Protein AF-A0A7S2G427-F1 (afdb_monomer_lite)

Secondary structure (DSSP, 8-state):
-HHHHHHHHHHHHHH-TT-HHHHHHHHHHHHHHHHT-SSSHHHHHHHHHHHHHHHHHH-TT-HHHHHHHHHHHHHHHHHHTTHHHHTT--------HHHHHHHHH----------S---------HHHHHHHHH----S----

InterPro domains:
  IPR011990 Tetratricopeptide-like helical domain superfamily [G3DSA:1.25.40.10] (1-82)
  IPR011990 Tetratricopeptide-like helical domain superfamily [SSF48452] (2-78)

Foldseek 3Di:
DLVVQLVVLVVVCVVPVLPLVSLQSNLVSLQVVLVVDPPCSLVSLVSSLVSLVSSCVVVVPDPSSVVSNVVSVVVNCVVCVVVVVVVPPPVVPPQPVLNVVCVVPDDDDDDPDDDPDPDDDDPDPVVSVVVVVVPPPPDDPDD

pLDDT: mean 74.46, std 21.96, range [32.62, 97.81]

Structure (mmCIF, N/CA/C/O backbone):
data_AF-A0A7S2G427-F1
#
_entry.id   AF-A0A7S2G427-F1
#
loop_
_atom_site.group_PDB
_atom_site.id
_atom_site.type_symbol
_atom_site.label_atom_id
_atom_site.label_alt_id
_atom_site.label_comp_id
_atom_site.label_asym_id
_atom_site.label_entity_id
_atom_site.label_seq_id
_atom_site.pdbx_PDB_ins_code
_atom_site.Cartn_x
_atom_site.Cartn_y
_atom_site.Cartn_z
_atom_site.occupancy
_atom_site.B_iso_or_equiv
_atom_site.auth_seq_id
_atom_site.auth_comp_id
_atom_site.auth_asym_id
_atom_site.auth_atom_id
_atom_site.pdbx_PDB_model_num
ATOM 1 N N . GLN A 1 1 ? -0.879 -16.577 -6.406 1.00 76.62 1 GLN A N 1
ATOM 2 C CA . GLN A 1 1 ? -2.020 -16.587 -5.456 1.00 76.62 1 GLN A CA 1
ATOM 3 C C . GLN A 1 1 ? -2.475 -15.178 -5.053 1.00 76.62 1 GLN A C 1
ATOM 5 O O . GLN A 1 1 ? -3.665 -14.995 -4.839 1.00 76.62 1 GLN A O 1
ATOM 10 N N . LEU A 1 2 ? -1.579 -14.182 -5.032 1.00 88.94 2 LEU A N 1
ATOM 11 C CA . LEU A 1 2 ? -1.858 -12.798 -4.611 1.00 88.94 2 LEU A CA 1
ATOM 12 C C . LEU A 1 2 ? -3.029 -12.111 -5.336 1.00 88.94 2 LEU A C 1
ATOM 14 O O . LEU A 1 2 ? -3.794 -11.402 -4.698 1.00 88.94 2 LEU A O 1
ATOM 18 N N . GLY A 1 3 ? -3.237 -12.367 -6.634 1.00 90.12 3 GLY A N 1
ATOM 19 C CA . GLY A 1 3 ? -4.392 -11.805 -7.350 1.00 90.12 3 GLY A CA 1
ATOM 20 C C . GLY A 1 3 ? -5.741 -12.232 -6.775 1.00 90.12 3 GLY A C 1
ATOM 21 O O . GLY A 1 3 ? -6.571 -11.382 -6.487 1.00 90.12 3 GLY A O 1
ATOM 22 N N . LYS A 1 4 ? -5.896 -13.522 -6.453 1.00 93.25 4 LYS A N 1
ATOM 23 C CA . LYS A 1 4 ? -7.102 -14.037 -5.785 1.00 93.25 4 LYS A CA 1
ATOM 24 C C . LYS A 1 4 ? -7.278 -13.471 -4.372 1.00 93.25 4 LYS A C 1
ATOM 26 O O . LYS A 1 4 ? -8.392 -13.418 -3.866 1.00 93.25 4 LYS A O 1
ATOM 31 N N . ALA A 1 5 ? -6.185 -13.103 -3.697 1.00 94.19 5 ALA A N 1
ATOM 32 C CA . ALA A 1 5 ? -6.258 -12.472 -2.380 1.00 94.19 5 ALA A CA 1
ATOM 33 C C . ALA A 1 5 ? -6.802 -11.042 -2.481 1.00 94.19 5 ALA A C 1
ATOM 35 O O . ALA A 1 5 ? -7.642 -10.669 -1.667 1.00 94.19 5 ALA A O 1
ATOM 36 N N . ILE A 1 6 ? -6.372 -10.289 -3.498 1.00 95.38 6 ILE A N 1
ATOM 37 C CA . ILE A 1 6 ? -6.888 -8.949 -3.802 1.00 95.38 6 ILE A CA 1
ATOM 38 C C . ILE A 1 6 ? -8.382 -9.034 -4.141 1.00 95.38 6 ILE A C 1
ATOM 40 O O . ILE A 1 6 ? -9.172 -8.426 -3.432 1.00 95.38 6 ILE A O 1
ATOM 44 N N . GLU A 1 7 ? -8.774 -9.912 -5.072 1.00 96.00 7 GLU A N 1
ATOM 45 C CA . GLU A 1 7 ? -10.183 -10.112 -5.467 1.00 96.00 7 GLU A CA 1
ATOM 46 C C . GLU A 1 7 ? -11.094 -10.447 -4.272 1.00 96.00 7 GLU A C 1
ATOM 48 O O . GLU A 1 7 ? -12.198 -9.927 -4.134 1.00 96.00 7 GLU A O 1
ATOM 53 N N . ARG A 1 8 ? -10.632 -11.299 -3.348 1.00 96.56 8 ARG A N 1
ATOM 54 C CA . ARG A 1 8 ? -11.390 -11.609 -2.123 1.00 96.56 8 ARG A CA 1
ATOM 55 C C . ARG A 1 8 ? -11.514 -10.414 -1.186 1.00 96.56 8 ARG A C 1
ATOM 57 O O . ARG A 1 8 ? -12.520 -10.298 -0.489 1.00 96.56 8 ARG A O 1
ATOM 64 N N . CYS A 1 9 ? -10.489 -9.569 -1.117 1.00 96.75 9 CYS A N 1
ATOM 65 C CA . CYS A 1 9 ? -10.558 -8.350 -0.322 1.00 96.75 9 CYS A CA 1
ATOM 66 C C . CYS A 1 9 ? -11.495 -7.326 -0.966 1.00 96.75 9 CYS A C 1
ATOM 68 O O . CYS A 1 9 ? -12.216 -6.663 -0.228 1.00 96.75 9 CYS A O 1
ATOM 70 N N . ASP A 1 10 ? -11.544 -7.251 -2.297 1.00 97.25 10 ASP A N 1
ATOM 71 C CA . ASP A 1 10 ? -12.487 -6.397 -3.027 1.00 97.25 10 ASP A CA 1
ATOM 72 C C . ASP A 1 10 ? -13.928 -6.767 -2.677 1.00 97.25 10 ASP A C 1
ATOM 74 O O . ASP A 1 10 ? -14.671 -5.925 -2.180 1.00 97.25 10 ASP A O 1
ATOM 78 N N . LEU A 1 11 ? -14.274 -8.055 -2.774 1.00 97.69 11 LEU A N 1
ATOM 79 C CA . LEU A 1 11 ? -15.592 -8.557 -2.370 1.00 97.69 11 LEU A CA 1
ATOM 80 C C . LEU A 1 11 ? -15.909 -8.254 -0.896 1.00 97.69 11 LEU A C 1
ATOM 82 O O . LEU A 1 11 ? -17.039 -7.921 -0.546 1.00 97.69 11 LEU A O 1
ATOM 86 N N . ALA A 1 12 ? -14.916 -8.351 -0.007 1.00 97.19 12 ALA A N 1
ATOM 87 C CA . ALA A 1 12 ? -15.103 -8.039 1.408 1.00 97.19 12 ALA A CA 1
ATOM 88 C C . ALA A 1 12 ? -15.335 -6.538 1.666 1.00 97.19 12 ALA A C 1
ATOM 90 O O . ALA A 1 12 ? -16.042 -6.195 2.614 1.00 97.19 12 ALA A O 1
ATOM 91 N N . ILE A 1 13 ? -14.746 -5.663 0.847 1.00 97.25 13 ILE A N 1
ATOM 92 C CA . ILE A 1 13 ? -14.927 -4.207 0.901 1.00 97.25 13 ILE A CA 1
ATOM 93 C C . ILE A 1 13 ? -16.275 -3.808 0.293 1.00 97.25 13 ILE A C 1
ATOM 95 O O . ILE A 1 13 ? -16.941 -2.932 0.836 1.00 97.25 13 ILE A O 1
ATOM 99 N N . GLU A 1 14 ? -16.704 -4.462 -0.787 1.00 97.25 14 GLU A N 1
ATOM 100 C CA . GLU A 1 14 ? -18.037 -4.270 -1.371 1.00 97.25 14 GLU A CA 1
ATOM 101 C C . GLU A 1 14 ? -19.139 -4.672 -0.388 1.00 97.25 14 GLU A C 1
ATOM 103 O O . GLU A 1 14 ? -20.094 -3.925 -0.182 1.00 97.25 14 GLU A O 1
ATOM 108 N N . ALA A 1 15 ? -18.976 -5.820 0.275 1.00 97.44 15 ALA A N 1
ATOM 109 C CA . ALA A 1 15 ? -19.919 -6.288 1.285 1.00 97.44 15 ALA A CA 1
ATOM 110 C C . ALA A 1 15 ? -19.900 -5.424 2.558 1.00 97.44 15 ALA A C 1
ATOM 112 O O . ALA A 1 15 ? -20.938 -5.213 3.182 1.00 97.44 15 ALA A O 1
ATOM 113 N N . ASN A 1 16 ? -18.725 -4.935 2.968 1.00 95.94 16 ASN A N 1
ATOM 114 C CA . ASN A 1 16 ? -18.579 -4.039 4.111 1.00 95.94 16 ASN A CA 1
ATOM 115 C C . ASN A 1 16 ? -17.496 -2.974 3.848 1.00 95.94 16 ASN A C 1
ATOM 117 O O . ASN A 1 16 ? -16.308 -3.215 4.103 1.00 95.94 16 ASN A O 1
ATOM 121 N N . PRO A 1 17 ? -17.902 -1.752 3.455 1.00 96.06 17 PRO A N 1
ATOM 122 C CA . PRO A 1 17 ? -16.977 -0.657 3.170 1.00 96.06 17 PRO A CA 1
ATOM 123 C C . PRO A 1 17 ? -16.136 -0.191 4.363 1.00 96.06 17 PRO A C 1
ATOM 125 O O . PRO A 1 17 ? -15.142 0.509 4.152 1.00 96.06 17 PRO A O 1
ATOM 128 N N . ASN A 1 18 ? -16.507 -0.575 5.588 1.00 95.56 18 ASN A N 1
ATOM 129 C CA . ASN A 1 18 ? -15.814 -0.239 6.835 1.00 95.56 18 ASN A CA 1
ATOM 130 C C . ASN A 1 18 ? -14.954 -1.401 7.364 1.00 95.56 18 ASN A C 1
ATOM 132 O O . ASN A 1 18 ? -14.477 -1.366 8.497 1.00 95.56 18 ASN A O 1
ATOM 136 N N . ASN A 1 19 ? -14.739 -2.452 6.568 1.00 96.31 19 ASN A N 1
ATOM 137 C CA . ASN A 1 19 ? -13.900 -3.577 6.962 1.00 96.31 19 ASN A CA 1
ATOM 138 C C . ASN A 1 19 ? -12.407 -3.209 6.914 1.00 96.31 19 ASN A C 1
ATOM 140 O O . ASN A 1 19 ? -11.715 -3.457 5.925 1.00 96.31 19 ASN A O 1
ATOM 144 N N . ALA A 1 20 ? -11.896 -2.648 8.013 1.00 95.69 20 ALA A N 1
ATOM 145 C CA . ALA A 1 20 ? -10.499 -2.238 8.164 1.00 95.69 20 ALA A CA 1
ATOM 146 C C . ALA A 1 20 ? -9.507 -3.358 7.789 1.00 95.69 20 ALA A C 1
ATOM 148 O O . ALA A 1 20 ? -8.560 -3.143 7.029 1.00 95.69 20 ALA A O 1
ATOM 149 N N . LYS A 1 21 ? -9.768 -4.592 8.240 1.00 96.00 21 LYS A N 1
ATOM 150 C CA . LYS A 1 21 ? -8.906 -5.750 7.957 1.00 96.00 21 LYS A CA 1
ATOM 151 C C . LYS A 1 21 ? -8.829 -6.076 6.468 1.00 96.00 21 LYS A C 1
ATOM 153 O O . LYS A 1 21 ? -7.778 -6.530 6.014 1.00 96.00 21 LYS A O 1
ATOM 158 N N . ALA A 1 22 ? -9.907 -5.865 5.712 1.00 97.25 22 ALA A N 1
ATOM 159 C CA . ALA A 1 22 ? -9.897 -6.078 4.269 1.00 97.25 22 ALA A CA 1
ATOM 160 C C . ALA A 1 22 ? -8.972 -5.073 3.568 1.00 97.25 22 ALA A C 1
ATOM 162 O O . ALA A 1 22 ? -8.147 -5.494 2.761 1.00 97.25 22 ALA A O 1
ATOM 163 N N . TYR A 1 23 ? -9.010 -3.791 3.951 1.00 97.81 23 TYR A N 1
ATOM 164 C CA . TYR A 1 23 ? -8.075 -2.785 3.429 1.00 97.81 23 TYR A CA 1
ATOM 165 C C . TYR A 1 23 ? -6.618 -3.126 3.751 1.00 97.81 23 TYR A C 1
ATOM 167 O O . TYR A 1 23 ? -5.772 -3.110 2.861 1.00 97.81 23 TYR A O 1
ATOM 175 N N . PHE A 1 24 ? -6.312 -3.510 4.995 1.00 97.69 24 PHE A N 1
ATOM 176 C CA . PHE A 1 24 ? -4.945 -3.884 5.376 1.00 97.69 24 PHE A CA 1
ATOM 177 C C . PHE A 1 24 ? -4.426 -5.096 4.585 1.00 97.69 24 PHE A C 1
ATOM 179 O O . PHE A 1 24 ? -3.297 -5.100 4.082 1.00 97.69 24 PHE A O 1
ATOM 186 N N . ARG A 1 25 ? -5.262 -6.130 4.435 1.00 96.75 25 ARG A N 1
ATOM 187 C CA . ARG A 1 25 ? -4.912 -7.340 3.680 1.00 96.75 25 ARG A CA 1
ATOM 188 C C . ARG A 1 25 ? -4.747 -7.055 2.193 1.00 96.75 25 ARG A C 1
ATOM 190 O O . ARG A 1 25 ? -3.797 -7.564 1.599 1.00 96.75 25 ARG A O 1
ATOM 197 N N . ARG A 1 26 ? -5.614 -6.220 1.612 1.00 97.50 26 ARG A N 1
ATOM 198 C CA . ARG A 1 26 ? -5.503 -5.805 0.211 1.00 97.50 26 ARG A CA 1
ATOM 199 C C . ARG A 1 26 ? -4.224 -5.013 -0.029 1.00 97.50 26 ARG A C 1
ATOM 201 O O . ARG A 1 26 ? -3.475 -5.366 -0.934 1.00 97.50 26 ARG A O 1
ATOM 208 N N . ALA A 1 27 ? -3.911 -4.048 0.839 1.00 97.00 27 ALA A N 1
ATOM 209 C CA . ALA A 1 27 ? -2.672 -3.275 0.775 1.00 97.00 27 ALA A CA 1
ATOM 210 C C . ALA A 1 27 ? -1.424 -4.168 0.848 1.00 97.00 27 ALA A C 1
ATOM 212 O O . ALA A 1 27 ? -0.490 -3.996 0.066 1.00 97.00 27 ALA A O 1
ATOM 213 N N . THR A 1 28 ? -1.420 -5.154 1.749 1.00 96.56 28 THR A N 1
ATOM 214 C CA . THR A 1 28 ? -0.307 -6.109 1.889 1.00 96.56 28 THR A CA 1
ATOM 215 C C . THR A 1 28 ? -0.152 -6.967 0.633 1.00 96.56 28 THR A C 1
ATOM 217 O O . THR A 1 28 ? 0.936 -7.047 0.065 1.00 96.56 28 THR A O 1
ATOM 220 N N . ALA A 1 29 ? -1.249 -7.549 0.140 1.00 95.69 29 ALA A N 1
ATOM 221 C CA . ALA A 1 29 ? -1.231 -8.383 -1.058 1.00 95.69 29 ALA A CA 1
ATOM 222 C C . ALA A 1 29 ? -0.820 -7.592 -2.311 1.00 95.69 29 ALA A C 1
ATOM 224 O O . ALA A 1 29 ? -0.094 -8.113 -3.157 1.00 95.69 29 ALA A O 1
ATOM 225 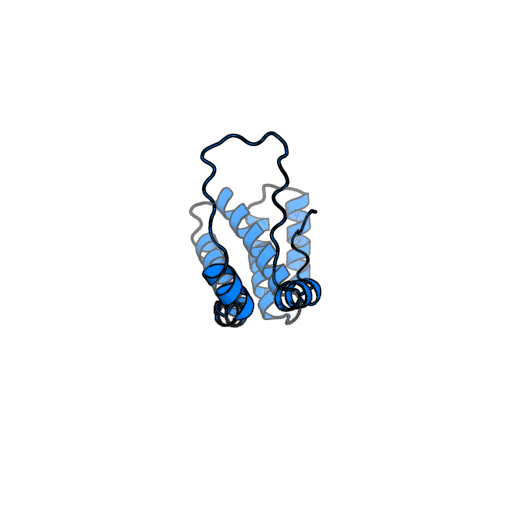N N . ALA A 1 30 ? -1.254 -6.335 -2.430 1.00 94.81 30 ALA A N 1
ATOM 226 C CA . ALA A 1 30 ? -0.861 -5.433 -3.507 1.00 94.81 30 ALA A CA 1
ATOM 227 C C . ALA A 1 30 ? 0.625 -5.048 -3.420 1.00 94.81 30 ALA A C 1
ATOM 229 O O . ALA A 1 30 ? 1.314 -5.073 -4.440 1.00 94.81 30 ALA A O 1
ATOM 230 N N . PHE A 1 31 ? 1.144 -4.777 -2.217 1.00 94.75 31 PHE A N 1
ATOM 231 C CA . PHE A 1 31 ? 2.567 -4.505 -1.993 1.00 94.75 31 PHE A CA 1
ATOM 232 C C . PHE A 1 31 ? 3.452 -5.683 -2.423 1.00 94.75 31 PHE A C 1
ATOM 234 O O . PHE A 1 31 ? 4.393 -5.483 -3.194 1.00 94.75 31 PHE A O 1
ATOM 241 N N . GLU A 1 32 ? 3.118 -6.900 -1.987 1.00 93.25 32 GLU A N 1
ATOM 242 C CA . GLU A 1 32 ? 3.833 -8.129 -2.362 1.00 93.25 32 GLU A CA 1
ATOM 243 C C . GLU A 1 32 ? 3.677 -8.442 -3.853 1.00 93.25 32 GLU A C 1
ATOM 245 O O . GLU A 1 32 ? 4.616 -8.882 -4.519 1.00 93.25 32 GLU A O 1
ATOM 250 N N . ARG A 1 33 ? 2.496 -8.193 -4.430 1.00 92.00 33 ARG A N 1
ATOM 251 C CA . ARG A 1 33 ? 2.274 -8.398 -5.865 1.00 92.00 33 ARG A CA 1
ATOM 252 C C . ARG A 1 33 ? 3.125 -7.440 -6.688 1.00 92.00 33 ARG A C 1
ATOM 254 O O . ARG A 1 33 ? 3.656 -7.861 -7.708 1.00 92.00 33 ARG A O 1
ATOM 261 N N . ALA A 1 34 ? 3.296 -6.201 -6.236 1.00 90.75 34 ALA A N 1
ATOM 262 C CA . ALA A 1 34 ? 4.140 -5.223 -6.907 1.00 90.75 34 ALA A CA 1
ATOM 263 C C . ALA A 1 34 ? 5.629 -5.621 -6.930 1.00 90.75 34 ALA A C 1
ATOM 265 O O . ALA A 1 34 ? 6.319 -5.223 -7.857 1.00 90.75 34 ALA A O 1
ATOM 266 N N . ASP A 1 35 ? 6.132 -6.417 -5.971 1.00 85.06 35 ASP A N 1
ATOM 267 C CA . ASP A 1 35 ? 7.503 -6.974 -6.059 1.00 85.06 35 ASP A CA 1
ATOM 268 C C . ASP A 1 35 ? 7.654 -8.002 -7.185 1.00 85.06 35 ASP A C 1
ATOM 270 O O . ASP A 1 35 ? 8.731 -8.173 -7.745 1.00 85.06 35 ASP A O 1
ATOM 274 N N . ASN A 1 36 ? 6.564 -8.685 -7.532 1.00 85.06 36 ASN A N 1
ATOM 275 C CA . ASN A 1 36 ? 6.578 -9.791 -8.481 1.00 85.06 36 ASN A CA 1
ATOM 276 C C . ASN A 1 36 ? 6.202 -9.372 -9.913 1.00 85.06 36 ASN A C 1
ATOM 278 O O . ASN A 1 36 ? 6.165 -10.221 -10.804 1.00 85.06 36 ASN A O 1
ATOM 282 N N . VAL A 1 37 ? 5.871 -8.097 -10.155 1.00 84.94 37 VAL A N 1
ATOM 283 C CA . VAL A 1 37 ? 5.370 -7.626 -11.455 1.00 84.94 37 VAL A CA 1
ATOM 284 C C . VAL A 1 37 ? 6.113 -6.365 -11.892 1.00 84.94 37 VAL A C 1
ATOM 286 O O . VAL A 1 37 ? 6.073 -5.353 -11.207 1.00 84.94 37 VAL A O 1
ATOM 289 N N . ALA A 1 38 ? 6.731 -6.394 -13.077 1.00 73.38 38 ALA A N 1
ATOM 290 C CA . ALA A 1 38 ? 7.468 -5.245 -13.618 1.00 73.38 38 ALA A CA 1
ATOM 291 C C . ALA A 1 38 ? 6.554 -4.116 -14.139 1.00 73.38 38 ALA A C 1
ATOM 293 O O . ALA A 1 38 ? 6.873 -2.938 -14.007 1.00 73.38 38 ALA A O 1
ATOM 294 N N . LYS A 1 39 ? 5.400 -4.454 -14.732 1.00 81.38 39 LYS A N 1
ATOM 295 C CA . LYS A 1 39 ? 4.459 -3.483 -15.317 1.00 81.38 39 LYS A CA 1
ATOM 296 C C . LYS A 1 39 ? 3.251 -3.274 -14.404 1.00 81.38 39 LYS A C 1
ATOM 298 O O . LYS A 1 39 ? 2.592 -4.233 -14.023 1.00 81.38 39 LYS A O 1
ATOM 303 N N . GLY A 1 40 ? 2.928 -2.019 -14.096 1.00 83.44 40 GLY A N 1
ATOM 304 C CA . GLY A 1 40 ? 1.776 -1.679 -13.249 1.00 83.44 40 GLY A CA 1
ATOM 305 C C . GLY A 1 40 ? 2.041 -1.767 -11.742 1.00 83.44 40 GLY A C 1
ATOM 306 O O . GLY A 1 40 ? 1.106 -1.621 -10.958 1.00 83.44 40 GLY A O 1
ATOM 307 N N . ALA A 1 41 ? 3.300 -1.956 -11.326 1.00 88.31 41 ALA A N 1
ATOM 308 C CA . ALA A 1 41 ? 3.694 -1.904 -9.919 1.00 88.31 41 ALA A CA 1
ATOM 309 C C . ALA A 1 41 ? 3.321 -0.564 -9.263 1.00 88.31 41 ALA A C 1
ATOM 311 O O . ALA A 1 41 ? 2.810 -0.561 -8.149 1.00 88.31 41 ALA A O 1
ATOM 312 N N . ASP A 1 42 ? 3.499 0.563 -9.963 1.00 88.75 42 ASP A N 1
ATOM 313 C CA . ASP A 1 42 ? 3.143 1.889 -9.435 1.00 88.75 42 ASP A CA 1
ATOM 314 C C . ASP A 1 42 ? 1.639 2.014 -9.134 1.00 88.75 42 ASP A C 1
ATOM 316 O O . ASP A 1 42 ? 1.257 2.470 -8.060 1.00 88.75 42 ASP A O 1
ATOM 320 N N . ALA A 1 43 ? 0.776 1.500 -10.019 1.00 90.62 43 ALA A N 1
ATOM 321 C CA . ALA A 1 43 ? -0.670 1.491 -9.795 1.00 90.62 43 ALA A CA 1
ATOM 322 C C . ALA A 1 43 ? -1.055 0.650 -8.565 1.00 90.62 43 ALA A C 1
ATOM 324 O O . ALA A 1 43 ? -1.825 1.109 -7.721 1.00 90.62 43 ALA A O 1
ATOM 325 N N . LEU A 1 44 ? -0.463 -0.543 -8.419 1.00 92.25 44 LEU A N 1
ATOM 326 C CA . LEU A 1 44 ? -0.682 -1.410 -7.254 1.00 92.25 44 LEU A CA 1
ATOM 327 C C . LEU A 1 44 ? -0.212 -0.753 -5.949 1.00 92.25 44 LEU A C 1
ATOM 329 O O . LEU A 1 44 ? -0.887 -0.847 -4.926 1.00 92.25 44 LEU A O 1
ATOM 333 N N . LEU A 1 45 ? 0.933 -0.070 -5.970 1.00 92.88 45 LEU A N 1
ATOM 334 C CA . LEU A 1 45 ? 1.463 0.625 -4.796 1.00 92.88 45 LEU A CA 1
ATOM 335 C C . LEU A 1 45 ? 0.631 1.862 -4.441 1.00 92.88 45 LEU A C 1
ATOM 337 O O . LEU A 1 45 ? 0.416 2.130 -3.258 1.00 92.88 45 LEU A O 1
ATOM 341 N N . ALA A 1 46 ? 0.128 2.595 -5.435 1.00 92.19 46 ALA A N 1
ATOM 342 C CA . ALA A 1 46 ? -0.766 3.728 -5.222 1.00 92.19 46 ALA A CA 1
ATOM 343 C C . ALA A 1 46 ? -2.100 3.292 -4.593 1.00 92.19 46 ALA A C 1
ATOM 345 O O . ALA A 1 46 ? -2.591 3.944 -3.664 1.00 92.19 46 ALA A O 1
ATOM 346 N N . GLU A 1 47 ? -2.660 2.171 -5.053 1.00 93.88 47 GLU A N 1
ATOM 347 C CA . GLU A 1 47 ? -3.857 1.572 -4.462 1.00 93.88 47 GLU A CA 1
ATOM 348 C C . GLU A 1 47 ? -3.595 1.096 -3.028 1.00 93.88 47 GLU A C 1
ATOM 350 O O . GLU A 1 47 ? -4.310 1.495 -2.107 1.00 93.88 47 GLU A O 1
ATOM 355 N N . ALA A 1 48 ? -2.501 0.365 -2.797 1.00 95.88 48 ALA A N 1
ATOM 356 C CA . ALA A 1 48 ? -2.101 -0.071 -1.461 1.00 95.88 48 ALA A CA 1
ATOM 357 C C . ALA A 1 48 ? -1.910 1.107 -0.487 1.00 95.88 48 ALA A C 1
ATOM 359 O O . ALA A 1 48 ? -2.284 1.024 0.683 1.00 95.88 48 ALA A O 1
ATOM 360 N N . GLN A 1 49 ? -1.379 2.239 -0.961 1.00 95.94 49 GLN A N 1
ATOM 361 C CA . GLN A 1 49 ? -1.276 3.465 -0.166 1.00 95.94 49 GLN A CA 1
ATOM 362 C C . GLN A 1 49 ? -2.643 4.075 0.170 1.00 95.94 49 GLN A C 1
ATOM 364 O O . GLN A 1 49 ? -2.815 4.644 1.248 1.00 95.94 49 GLN A O 1
ATOM 369 N N . LYS A 1 50 ? -3.622 4.006 -0.735 1.00 96.12 50 LYS A N 1
ATOM 370 C CA . LYS A 1 50 ? -4.989 4.461 -0.445 1.00 96.12 50 LYS A CA 1
ATOM 371 C C . LYS A 1 50 ? -5.629 3.587 0.629 1.00 96.12 50 LYS A C 1
ATOM 373 O O . LYS A 1 50 ? -6.218 4.115 1.571 1.00 96.12 50 LYS A O 1
ATOM 378 N N . ASP A 1 51 ? -5.445 2.281 0.515 1.00 97.06 51 ASP A N 1
ATOM 379 C CA . ASP A 1 51 ? -5.992 1.310 1.452 1.00 97.06 51 ASP A CA 1
ATOM 380 C C . ASP A 1 51 ? -5.361 1.416 2.831 1.00 97.06 51 ASP A C 1
ATOM 382 O O . ASP A 1 51 ? -6.083 1.407 3.823 1.00 97.06 51 ASP A O 1
ATOM 386 N N . ILE A 1 52 ? -4.038 1.596 2.919 1.00 97.38 52 ILE A N 1
ATOM 387 C CA . ILE A 1 52 ? -3.384 1.744 4.221 1.00 97.38 52 ILE A CA 1
ATOM 388 C C . ILE A 1 52 ? -3.808 3.036 4.920 1.00 97.38 52 ILE A C 1
ATOM 390 O O . ILE A 1 52 ? -4.018 3.032 6.128 1.00 97.38 52 ILE A O 1
ATOM 394 N N . ARG A 1 53 ? -4.014 4.129 4.169 1.00 96.06 53 ARG A N 1
ATOM 395 C CA . ARG A 1 53 ? -4.574 5.367 4.729 1.00 96.06 53 ARG A CA 1
ATOM 396 C C . ARG A 1 53 ? -5.974 5.133 5.277 1.00 96.06 53 ARG A C 1
ATOM 398 O O . ARG A 1 53 ? -6.271 5.588 6.372 1.00 96.06 53 ARG A O 1
ATOM 405 N N . LYS A 1 54 ? -6.816 4.410 4.538 1.00 96.38 54 LYS A N 1
ATOM 406 C CA . LYS A 1 54 ? -8.176 4.099 4.981 1.00 96.38 54 LYS A CA 1
ATOM 407 C C . LYS A 1 54 ? -8.190 3.147 6.179 1.00 96.38 54 LYS A C 1
ATOM 409 O O . LYS A 1 54 ? -8.970 3.346 7.095 1.00 96.38 54 LYS A O 1
ATOM 414 N N . PHE A 1 55 ? -7.296 2.163 6.221 1.00 97.19 55 PHE A N 1
ATOM 415 C CA . PHE A 1 55 ? -7.099 1.304 7.387 1.00 97.19 55 PHE A CA 1
ATOM 416 C C . PHE A 1 55 ? -6.715 2.113 8.630 1.00 97.19 55 PHE A C 1
ATOM 418 O O . PHE A 1 55 ? -7.337 1.948 9.673 1.00 97.19 55 PHE A O 1
ATOM 425 N N . LEU A 1 56 ? -5.750 3.027 8.501 1.00 96.06 56 LEU A N 1
ATOM 426 C CA . LEU A 1 56 ? -5.295 3.871 9.606 1.00 96.06 56 LEU A CA 1
ATOM 427 C C . LEU A 1 56 ? -6.360 4.866 10.088 1.00 96.06 56 LEU A C 1
ATOM 429 O O . LEU A 1 56 ? -6.278 5.287 11.228 1.00 96.06 56 LEU A O 1
ATOM 433 N N . GLN A 1 57 ? -7.373 5.206 9.282 1.00 95.62 57 GLN A N 1
ATOM 434 C CA . GLN A 1 57 ? -8.538 5.967 9.770 1.00 95.62 57 GLN A CA 1
ATOM 435 C C . GLN A 1 57 ? -9.394 5.166 10.760 1.00 95.62 57 GLN A C 1
ATOM 437 O O . GLN A 1 57 ? -10.085 5.754 11.582 1.00 95.62 57 GLN A O 1
ATOM 442 N N . PHE A 1 58 ? -9.390 3.833 10.663 1.00 94.38 58 PHE A N 1
ATOM 443 C CA . PHE A 1 58 ? -10.110 2.959 11.591 1.00 94.38 58 PHE A CA 1
ATOM 444 C C . PHE A 1 58 ? -9.220 2.487 12.747 1.00 94.38 58 PHE A C 1
ATOM 446 O O . PHE A 1 58 ? -9.702 2.319 13.862 1.00 94.38 58 PHE A O 1
ATOM 453 N N . GLU A 1 59 ? -7.932 2.257 12.480 1.00 93.25 59 GLU A N 1
ATOM 454 C CA . GLU A 1 59 ? -6.941 1.791 13.453 1.00 93.25 59 GLU A CA 1
ATOM 455 C C . GLU A 1 59 ? -5.706 2.709 13.466 1.00 93.25 59 GLU A C 1
ATOM 457 O O . GLU A 1 59 ? -4.634 2.354 12.966 1.00 93.25 59 GLU A O 1
ATOM 462 N N . GLU A 1 60 ? -5.851 3.898 14.056 1.00 92.50 60 GLU A N 1
ATOM 463 C CA . GLU A 1 60 ? -4.809 4.941 14.082 1.00 92.50 60 GLU A CA 1
ATOM 464 C C . GLU A 1 60 ? -3.509 4.489 14.768 1.00 92.50 60 GLU A C 1
ATOM 466 O O . GLU A 1 60 ? -2.408 4.862 14.351 1.00 92.50 60 GLU A O 1
ATOM 471 N N . ASP A 1 61 ? -3.612 3.627 15.780 1.00 92.12 61 ASP A N 1
ATOM 472 C CA . ASP A 1 61 ? -2.474 3.155 16.576 1.00 92.12 61 ASP A CA 1
ATOM 473 C C . ASP A 1 61 ? -1.879 1.830 16.102 1.00 92.12 61 ASP A 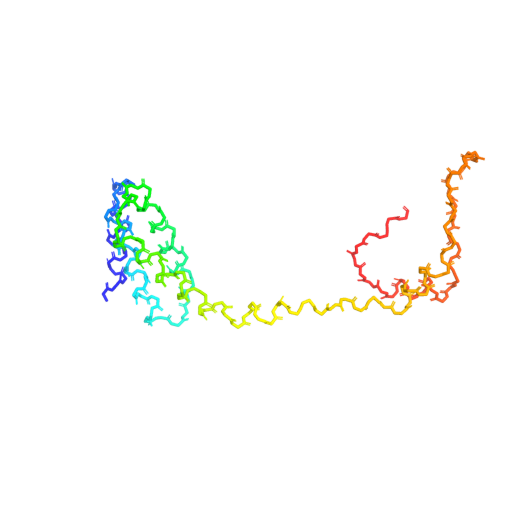C 1
ATOM 475 O O . ASP A 1 61 ? -0.975 1.276 16.734 1.00 92.12 61 ASP A O 1
ATOM 479 N N . SER A 1 62 ? -2.318 1.331 14.945 1.00 95.75 62 SER A N 1
ATOM 480 C CA . SER A 1 62 ? -1.783 0.093 14.395 1.00 95.75 62 SER A CA 1
ATOM 481 C C . SER A 1 62 ? -0.314 0.251 13.992 1.00 95.75 62 SER A C 1
ATOM 483 O O . SER A 1 62 ? 0.028 0.872 12.980 1.00 95.75 62 SER A O 1
ATOM 485 N N . THR A 1 63 ? 0.579 -0.369 14.765 1.00 95.50 63 THR A N 1
ATOM 486 C CA . THR A 1 63 ? 2.020 -0.422 14.472 1.00 95.50 63 THR A CA 1
ATOM 487 C C . THR A 1 63 ? 2.286 -1.100 13.129 1.00 95.50 63 THR A C 1
ATOM 489 O O . THR A 1 63 ? 3.090 -0.616 12.333 1.00 95.50 63 THR A O 1
ATOM 492 N N . ALA A 1 64 ? 1.556 -2.180 12.834 1.00 94.69 64 ALA A N 1
ATOM 493 C CA . ALA A 1 64 ? 1.611 -2.881 11.556 1.00 94.69 64 ALA A CA 1
ATOM 494 C C . ALA A 1 64 ? 1.190 -1.980 10.387 1.00 94.69 64 ALA A C 1
ATOM 496 O O . ALA A 1 64 ? 1.855 -1.975 9.348 1.00 94.69 64 ALA A O 1
ATOM 497 N N . GLY A 1 65 ? 0.134 -1.181 10.572 1.00 95.06 65 GLY A N 1
ATOM 498 C CA . GLY A 1 65 ? -0.321 -0.204 9.584 1.00 95.06 65 GLY A CA 1
ATOM 499 C C . GLY A 1 65 ? 0.745 0.836 9.253 1.00 95.06 65 GLY A C 1
ATOM 500 O O . GLY A 1 65 ? 1.082 1.028 8.084 1.00 95.06 65 GLY A O 1
ATOM 501 N N . LYS A 1 66 ? 1.331 1.450 10.288 1.00 96.12 66 LYS A N 1
ATOM 502 C CA . LYS A 1 66 ? 2.393 2.463 10.151 1.00 96.12 66 LYS A CA 1
ATOM 503 C C . LYS A 1 66 ? 3.643 1.887 9.476 1.00 96.12 66 LYS A C 1
ATOM 505 O O . LYS A 1 66 ? 4.167 2.485 8.538 1.00 96.12 66 LYS A O 1
ATOM 510 N N . MET A 1 67 ? 4.071 0.684 9.868 1.00 96.31 67 MET A N 1
ATOM 511 C CA . MET A 1 67 ? 5.207 0.000 9.236 1.00 96.31 67 MET A CA 1
ATOM 512 C C . MET A 1 67 ? 4.960 -0.299 7.752 1.00 96.31 67 MET A C 1
ATOM 514 O O . MET A 1 67 ? 5.851 -0.111 6.923 1.00 96.31 67 MET A O 1
ATOM 518 N N . LEU A 1 68 ? 3.761 -0.767 7.392 1.00 95.94 68 LEU A N 1
ATOM 519 C CA . LEU A 1 68 ? 3.417 -1.036 5.995 1.00 95.94 68 LEU A CA 1
ATOM 520 C C . LEU A 1 68 ? 3.340 0.259 5.175 1.00 95.94 68 LEU A C 1
ATOM 522 O O . LEU A 1 68 ? 3.833 0.301 4.048 1.00 95.94 68 LEU A O 1
ATOM 526 N N . GLN A 1 69 ? 2.785 1.327 5.749 1.00 96.12 69 GLN A N 1
ATOM 527 C CA . GLN A 1 69 ? 2.751 2.650 5.129 1.00 96.12 69 GLN A CA 1
ATOM 528 C C . GLN A 1 69 ? 4.163 3.168 4.826 1.00 96.12 69 GLN A C 1
ATOM 530 O O . GLN A 1 69 ? 4.422 3.657 3.725 1.00 96.12 69 GLN A O 1
ATOM 535 N N . GLU A 1 70 ? 5.099 3.014 5.760 1.00 95.31 70 GLU A N 1
ATOM 536 C CA . GLU A 1 70 ? 6.487 3.419 5.551 1.00 95.31 70 GLU A CA 1
ATOM 537 C C . GLU A 1 70 ? 7.173 2.590 4.454 1.00 95.31 70 GLU A C 1
ATOM 539 O O . GLU A 1 70 ? 7.827 3.150 3.570 1.00 95.31 70 GLU A O 1
ATOM 544 N N . LYS A 1 71 ? 6.972 1.265 4.444 1.00 95.25 71 LYS A N 1
ATOM 545 C CA . LYS A 1 71 ? 7.482 0.381 3.380 1.00 95.25 71 LYS A CA 1
ATOM 546 C C . LYS A 1 71 ? 6.961 0.785 2.000 1.00 95.25 71 LYS A C 1
ATOM 548 O O . LYS A 1 71 ? 7.742 0.859 1.051 1.00 95.25 71 LYS A O 1
ATOM 553 N N . LEU A 1 72 ? 5.665 1.087 1.895 1.00 94.00 72 LEU A N 1
ATOM 554 C CA . LEU A 1 72 ? 5.034 1.575 0.667 1.00 94.00 72 LEU A CA 1
ATOM 555 C C . LEU A 1 72 ? 5.673 2.883 0.185 1.00 94.00 72 LEU A C 1
ATOM 557 O O . LEU A 1 72 ? 6.002 3.009 -0.994 1.00 94.00 72 LEU A O 1
ATOM 561 N N . ASN A 1 73 ? 5.901 3.833 1.095 1.00 92.12 73 ASN A N 1
ATOM 562 C CA . ASN A 1 73 ? 6.523 5.117 0.769 1.00 92.12 73 ASN A CA 1
ATOM 563 C C . ASN A 1 73 ? 7.956 4.946 0.255 1.00 92.12 73 ASN A C 1
ATOM 565 O O . ASN A 1 73 ? 8.299 5.505 -0.786 1.00 92.12 73 ASN A O 1
ATOM 569 N N . ARG A 1 74 ? 8.772 4.133 0.937 1.00 91.56 74 ARG A N 1
ATOM 570 C CA . ARG A 1 74 ? 10.155 3.846 0.523 1.00 91.56 74 ARG A CA 1
ATOM 571 C C . ARG A 1 74 ? 10.206 3.203 -0.860 1.00 91.56 74 ARG A C 1
ATOM 573 O O . ARG A 1 74 ? 10.968 3.638 -1.717 1.00 91.56 74 ARG A O 1
ATOM 580 N N . LYS A 1 75 ? 9.357 2.204 -1.107 1.00 89.44 75 LYS A N 1
ATOM 581 C CA . LYS A 1 75 ? 9.301 1.500 -2.395 1.00 89.44 75 LYS A CA 1
ATOM 582 C C . LYS A 1 75 ? 8.864 2.422 -3.534 1.00 89.44 75 LYS A C 1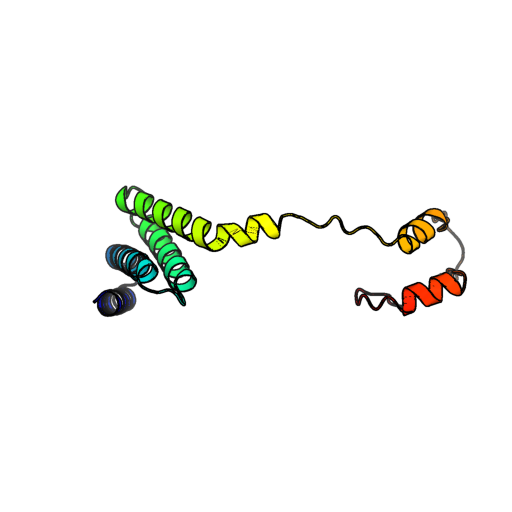
ATOM 584 O O . LYS A 1 75 ? 9.429 2.379 -4.622 1.00 89.44 75 LYS A O 1
ATOM 589 N N . ARG A 1 76 ? 7.911 3.321 -3.275 1.00 85.69 76 ARG A N 1
ATOM 590 C CA . ARG A 1 76 ? 7.495 4.331 -4.254 1.00 85.69 76 ARG A CA 1
ATOM 591 C C . ARG A 1 76 ? 8.599 5.352 -4.541 1.00 85.69 76 ARG A C 1
ATOM 593 O O . ARG A 1 76 ? 8.824 5.681 -5.698 1.00 85.69 76 ARG A O 1
ATOM 600 N N . GLN A 1 77 ? 9.325 5.808 -3.519 1.00 85.00 77 GLN A N 1
ATOM 601 C CA . GLN A 1 77 ? 10.496 6.674 -3.705 1.00 85.00 77 GLN A CA 1
ATOM 602 C C . GLN A 1 77 ? 11.593 5.993 -4.527 1.00 85.00 77 GLN A C 1
ATOM 604 O O . GLN A 1 77 ? 12.212 6.648 -5.353 1.00 85.00 77 GLN A O 1
ATOM 609 N N . GLN A 1 78 ? 11.813 4.689 -4.348 1.00 85.88 78 GLN A N 1
ATOM 610 C CA . GLN A 1 78 ? 12.761 3.929 -5.169 1.00 85.88 78 GLN A CA 1
ATOM 611 C C . GLN A 1 78 ? 12.329 3.870 -6.639 1.00 85.88 78 GLN A C 1
ATOM 613 O O . GLN A 1 78 ? 13.163 4.050 -7.520 1.00 85.88 78 GLN A O 1
ATOM 618 N N . LEU A 1 79 ? 11.032 3.682 -6.906 1.00 80.12 79 LEU A N 1
ATOM 619 C CA . LEU A 1 79 ? 10.492 3.692 -8.269 1.00 80.12 79 LEU A CA 1
ATOM 620 C C . LEU A 1 79 ? 10.552 5.080 -8.928 1.00 80.12 79 LEU A C 1
ATOM 622 O O . LEU A 1 79 ? 10.817 5.175 -10.121 1.00 80.12 79 LEU A O 1
ATOM 626 N N . LEU A 1 80 ? 10.329 6.153 -8.162 1.00 71.44 80 LEU A N 1
ATOM 627 C CA . LEU A 1 80 ? 10.358 7.542 -8.651 1.00 71.44 80 LEU A CA 1
ATOM 628 C C . LEU A 1 80 ? 11.761 8.184 -8.619 1.00 71.44 80 LEU A C 1
ATOM 630 O O . LEU A 1 80 ? 11.959 9.271 -9.162 1.00 71.44 80 LEU A O 1
ATOM 634 N N . GLY A 1 81 ? 12.727 7.534 -7.968 1.00 63.78 81 GLY A N 1
ATOM 635 C CA . GLY A 1 81 ? 14.023 8.089 -7.569 1.00 63.78 81 GLY A CA 1
ATOM 636 C C . GLY A 1 81 ? 14.924 8.642 -8.682 1.00 63.78 81 GLY A C 1
ATOM 637 O O . GLY A 1 81 ? 15.632 9.612 -8.405 1.00 63.78 81 GLY A O 1
ATOM 638 N N . PRO A 1 82 ? 14.921 8.114 -9.923 1.00 57.53 82 PRO A N 1
ATOM 639 C CA . PRO A 1 82 ? 15.692 8.728 -11.006 1.00 57.53 82 PRO A CA 1
ATOM 640 C C . PRO A 1 82 ? 15.031 10.004 -11.545 1.00 57.53 82 PRO A C 1
ATOM 642 O O . PRO A 1 82 ? 15.712 10.988 -11.815 1.00 57.53 82 PRO A O 1
ATOM 645 N N . ILE A 1 83 ? 13.696 10.018 -11.632 1.00 53.50 83 ILE A N 1
ATOM 646 C CA . ILE A 1 83 ? 12.941 11.069 -12.330 1.00 53.50 83 ILE A CA 1
ATOM 647 C C . ILE A 1 83 ? 13.009 12.393 -11.559 1.00 53.50 83 ILE A C 1
ATOM 649 O O . ILE A 1 83 ? 13.193 13.438 -12.169 1.00 53.50 83 ILE A O 1
ATOM 653 N N . LEU A 1 84 ? 12.962 12.359 -10.222 1.00 48.94 84 LEU A N 1
ATOM 654 C CA . LEU A 1 84 ? 13.051 13.568 -9.387 1.00 48.94 84 LEU A CA 1
ATOM 655 C C . LEU A 1 84 ? 14.470 14.149 -9.260 1.00 48.94 84 LEU A C 1
ATOM 657 O O . LEU A 1 84 ? 14.612 15.306 -8.874 1.00 48.94 84 LEU A O 1
ATOM 661 N N . ARG A 1 85 ? 15.525 13.375 -9.559 1.00 47.03 85 ARG A N 1
ATOM 662 C CA . ARG A 1 85 ? 16.901 13.907 -9.604 1.00 47.03 85 ARG A CA 1
ATOM 663 C C . ARG A 1 85 ? 17.189 14.633 -10.910 1.00 47.03 85 ARG A C 1
ATOM 665 O O . ARG A 1 85 ? 17.950 15.594 -10.902 1.00 47.03 85 ARG A O 1
ATOM 672 N N . GLU A 1 86 ? 16.593 14.17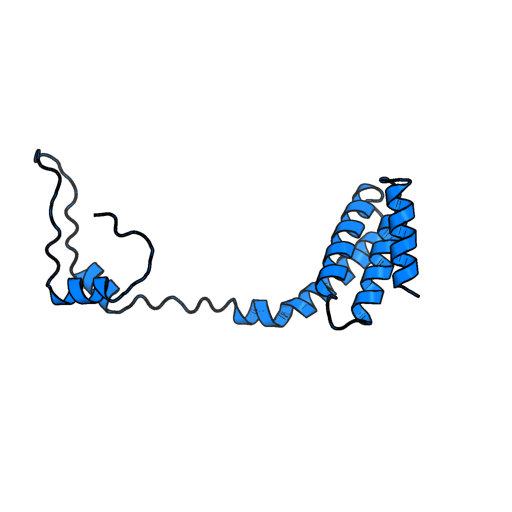6 -12.005 1.00 45.69 86 GLU A N 1
ATOM 673 C CA . GLU A 1 86 ? 16.755 14.794 -13.322 1.00 45.69 86 GLU A CA 1
ATOM 674 C C . GLU A 1 86 ? 15.765 15.946 -13.538 1.00 45.69 86 GLU A C 1
ATOM 676 O O . GLU A 1 86 ? 16.155 16.970 -14.085 1.00 45.69 86 GLU A O 1
ATOM 681 N N . SER A 1 87 ? 14.539 15.863 -13.005 1.00 47.34 87 SER A N 1
ATOM 682 C CA . SER A 1 87 ? 13.536 16.937 -13.108 1.00 47.34 87 SER A CA 1
ATOM 683 C C . SER A 1 87 ? 13.753 18.113 -12.146 1.00 47.34 87 SER A C 1
ATOM 685 O O . SER A 1 87 ? 12.927 19.016 -12.111 1.00 47.34 87 SER A O 1
ATOM 687 N N . ALA A 1 88 ? 14.799 18.071 -11.314 1.00 45.66 88 ALA A N 1
ATOM 688 C CA . ALA A 1 88 ? 15.185 19.147 -10.395 1.00 45.66 88 ALA A CA 1
ATOM 689 C C . ALA A 1 88 ? 16.466 19.873 -10.840 1.00 45.66 88 ALA A C 1
ATOM 691 O O . ALA A 1 88 ? 17.042 20.654 -10.083 1.00 45.66 88 ALA A O 1
ATOM 692 N N . LYS A 1 89 ? 16.922 19.633 -12.073 1.00 46.69 89 LYS A N 1
ATOM 693 C CA . LYS A 1 89 ? 17.498 20.730 -12.836 1.00 46.69 89 LYS A CA 1
ATOM 694 C C . LYS A 1 89 ? 16.315 21.391 -13.518 1.00 46.69 89 LYS A C 1
ATOM 696 O O . LYS A 1 89 ? 15.934 20.993 -14.612 1.00 46.69 89 LYS A O 1
ATOM 701 N N . ASP A 1 90 ? 15.747 22.398 -12.864 1.00 53.78 90 ASP A N 1
ATOM 702 C CA . ASP A 1 90 ? 15.334 23.553 -13.643 1.00 53.78 90 ASP A CA 1
ATOM 703 C C . ASP A 1 90 ? 16.596 23.912 -14.437 1.00 53.78 90 ASP A C 1
ATOM 705 O O . ASP A 1 90 ? 17.573 24.418 -13.875 1.00 53.78 90 ASP A O 1
ATOM 709 N N . GLU A 1 91 ? 16.674 23.497 -15.705 1.00 50.97 91 GLU A N 1
ATOM 710 C CA . GLU A 1 91 ? 17.530 24.210 -16.637 1.00 50.97 91 GLU A CA 1
ATOM 711 C C . GLU A 1 91 ? 17.057 25.639 -16.469 1.00 50.97 91 GLU A C 1
ATOM 713 O O . GLU A 1 91 ? 15.915 25.936 -16.813 1.00 50.97 91 GLU A O 1
ATOM 718 N N . ALA A 1 92 ? 17.850 26.461 -15.774 1.00 56.34 92 ALA A N 1
ATOM 719 C CA . ALA A 1 92 ? 17.543 27.866 -15.621 1.00 56.34 92 ALA A CA 1
ATOM 720 C C . ALA A 1 92 ? 17.225 28.327 -17.035 1.00 56.34 92 ALA A C 1
ATOM 722 O O . ALA A 1 92 ? 18.114 28.228 -17.882 1.00 56.34 92 ALA A O 1
ATOM 723 N N . GLU A 1 93 ? 15.957 28.659 -17.306 1.00 59.62 93 GLU A N 1
ATOM 724 C CA . GLU A 1 93 ? 15.526 29.112 -18.619 1.00 59.62 93 GLU A CA 1
ATOM 725 C C . GLU A 1 93 ? 16.450 30.282 -18.928 1.00 59.62 93 GLU A C 1
ATOM 727 O O . GLU A 1 93 ? 16.332 31.353 -18.329 1.00 59.62 93 GLU A O 1
ATOM 732 N N . VAL A 1 94 ? 17.477 30.035 -19.746 1.00 63.78 94 VAL A N 1
ATOM 733 C CA . VAL A 1 94 ? 18.425 31.067 -20.126 1.00 63.78 94 VAL A CA 1
ATOM 734 C C . VAL A 1 94 ? 17.595 31.952 -21.020 1.00 63.78 94 VAL A C 1
ATOM 736 O O . VAL A 1 94 ? 17.355 31.610 -22.179 1.00 63.78 94 VAL A O 1
ATOM 739 N N . GLU A 1 95 ? 17.067 33.025 -20.430 1.00 63.00 95 GLU A N 1
ATOM 740 C CA . GLU A 1 95 ? 16.267 33.994 -21.151 1.00 63.00 95 GLU A CA 1
ATOM 741 C C . GLU A 1 95 ? 17.039 34.350 -22.426 1.00 63.00 95 GLU A C 1
ATOM 743 O O . GLU A 1 95 ? 18.217 34.724 -22.346 1.00 63.00 95 GLU A O 1
ATOM 748 N N . PRO A 1 96 ? 16.433 34.162 -23.610 1.00 69.25 96 PRO A N 1
ATOM 749 C CA . PRO A 1 96 ? 17.135 34.368 -24.860 1.00 69.25 96 PRO A CA 1
ATOM 750 C C . PRO A 1 96 ? 17.756 35.762 -24.894 1.00 69.25 96 PRO A C 1
ATOM 752 O O . PRO A 1 96 ? 17.141 36.728 -24.451 1.00 69.25 96 PRO A O 1
ATOM 755 N N . GLU A 1 97 ? 18.947 35.901 -25.470 1.00 62.22 97 GLU A N 1
ATOM 756 C CA . GLU A 1 97 ? 19.668 37.181 -25.478 1.00 62.22 97 GLU A CA 1
ATOM 757 C C . GLU A 1 97 ? 18.832 38.331 -26.076 1.00 62.22 97 GLU A C 1
ATOM 759 O O . GLU A 1 97 ? 18.936 39.479 -25.647 1.00 62.22 97 GLU A O 1
ATOM 764 N N . TRP A 1 98 ? 17.930 38.020 -27.015 1.00 65.50 98 TRP A N 1
ATOM 765 C CA . TRP A 1 98 ? 16.989 38.993 -27.572 1.00 65.50 98 TRP A CA 1
ATOM 766 C C . TRP A 1 98 ? 16.007 39.536 -26.523 1.00 65.50 98 TRP A C 1
ATOM 768 O O . TRP A 1 98 ? 15.657 40.712 -26.573 1.00 65.50 98 TRP A O 1
ATOM 778 N N . PHE A 1 99 ? 15.593 38.718 -25.555 1.00 63.12 99 PHE A N 1
ATOM 779 C CA . PHE A 1 99 ? 14.686 39.096 -24.474 1.00 63.12 99 PHE A CA 1
ATOM 780 C C . PHE A 1 99 ? 15.370 40.059 -23.494 1.00 63.12 99 PHE A C 1
ATOM 782 O O . PHE A 1 99 ? 14.807 41.094 -23.137 1.00 63.12 99 PHE A O 1
ATOM 789 N N . GLU A 1 100 ? 16.634 39.796 -23.159 1.00 63.75 100 GLU A N 1
ATOM 790 C CA . GLU A 1 100 ? 17.490 40.714 -22.396 1.00 63.75 100 GLU A CA 1
ATOM 791 C C . GLU A 1 100 ? 17.755 42.027 -23.154 1.00 63.75 100 GLU A C 1
ATOM 793 O O . GLU A 1 100 ? 17.697 43.116 -22.577 1.00 63.75 100 GLU A O 1
ATOM 798 N N . GLN A 1 101 ? 17.994 41.960 -24.467 1.00 59.69 101 GLN A N 1
ATOM 799 C CA . GLN A 1 101 ? 18.165 43.152 -25.303 1.00 59.69 101 GLN A CA 1
ATOM 800 C C . GLN A 1 101 ? 16.882 43.990 -25.390 1.00 59.69 101 GLN A C 1
ATOM 802 O O . GLN A 1 101 ? 16.967 45.220 -25.380 1.00 59.69 101 GLN A O 1
ATOM 807 N N . VAL A 1 102 ? 15.705 43.354 -25.422 1.00 60.94 102 VAL A N 1
ATOM 808 C CA . VAL A 1 102 ? 14.405 44.037 -25.352 1.00 60.94 102 VAL A CA 1
ATOM 809 C C . VAL A 1 102 ? 14.209 44.675 -23.980 1.00 60.94 102 VAL A C 1
ATOM 811 O O . VAL A 1 102 ? 13.906 45.860 -23.935 1.00 60.94 102 VAL A O 1
ATOM 814 N N . LYS A 1 103 ? 14.468 43.974 -22.865 1.00 60.19 103 LYS A N 1
ATOM 815 C CA . LYS A 1 103 ? 14.390 44.559 -21.509 1.00 60.19 103 LYS A CA 1
ATOM 816 C C . LYS A 1 103 ? 15.283 45.791 -21.345 1.00 60.19 103 LYS A C 1
ATOM 818 O O . LYS A 1 103 ? 14.862 46.777 -20.752 1.00 60.19 103 LYS A O 1
ATOM 823 N N . ARG A 1 104 ? 16.506 45.752 -21.885 1.00 57.94 104 ARG A N 1
ATOM 824 C CA . ARG A 1 104 ? 17.475 46.861 -21.795 1.00 57.94 104 ARG A CA 1
ATOM 825 C C . ARG A 1 104 ? 17.132 48.050 -22.689 1.00 57.94 104 ARG A C 1
ATOM 827 O O . ARG A 1 104 ? 17.540 49.165 -22.379 1.00 57.94 104 ARG A O 1
ATOM 834 N N . LYS A 1 105 ? 16.435 47.818 -23.806 1.00 53.12 105 LYS A N 1
ATOM 835 C CA . LYS A 1 105 ? 16.023 48.864 -24.758 1.00 53.12 105 LYS A CA 1
ATOM 836 C C . LYS A 1 105 ? 14.577 49.328 -24.567 1.00 53.12 105 LYS A C 1
ATOM 838 O O . LYS A 1 105 ? 14.204 50.356 -25.123 1.00 53.12 105 LYS A O 1
ATOM 843 N N . ALA A 1 106 ? 13.778 48.607 -23.783 1.00 51.31 106 ALA A N 1
ATOM 844 C CA . ALA A 1 106 ? 12.436 49.007 -23.398 1.00 51.31 106 ALA A CA 1
ATOM 845 C C . ALA A 1 106 ? 12.525 50.165 -22.397 1.00 51.31 106 ALA A C 1
ATOM 847 O O . ALA A 1 106 ? 12.793 49.984 -21.211 1.00 51.31 106 ALA A O 1
ATOM 848 N N . VAL A 1 107 ? 12.307 51.382 -22.889 1.00 45.62 107 VAL A N 1
ATOM 849 C CA . VAL A 1 107 ? 12.114 52.558 -22.040 1.00 45.62 107 VAL A CA 1
ATOM 850 C C . VAL A 1 107 ? 10.750 52.421 -21.361 1.00 45.62 107 VAL A C 1
ATOM 852 O O . VAL A 1 107 ? 9.713 52.479 -22.017 1.00 45.62 107 VAL A O 1
ATOM 855 N N . PHE A 1 108 ? 10.739 52.221 -20.043 1.00 41.09 108 PHE A N 1
ATOM 856 C CA . PHE A 1 108 ? 9.514 52.258 -19.245 1.00 41.09 108 PHE A CA 1
ATOM 857 C C . PHE A 1 108 ? 8.985 53.698 -19.182 1.00 41.09 108 PHE A C 1
ATOM 859 O O . PHE A 1 108 ? 9.557 54.546 -18.497 1.00 41.09 108 PHE A O 1
ATOM 866 N N . VAL A 1 109 ? 7.874 53.973 -19.867 1.00 39.72 109 VAL A N 1
ATOM 867 C CA . VAL A 1 109 ? 7.098 55.203 -19.666 1.00 39.72 109 VAL A CA 1
ATOM 868 C C . VAL A 1 109 ? 6.104 54.947 -18.535 1.00 39.72 109 VAL A C 1
ATOM 870 O O . VAL A 1 109 ? 5.154 54.180 -18.674 1.00 39.72 109 VAL A O 1
ATOM 873 N N . CYS A 1 110 ? 6.356 55.555 -17.377 1.00 35.41 110 CYS A N 1
ATOM 874 C CA . CYS A 1 110 ? 5.438 55.537 -16.244 1.00 35.41 110 CYS A CA 1
ATOM 875 C C . CYS A 1 110 ? 4.263 56.491 -16.520 1.00 35.41 110 CYS A C 1
ATOM 877 O O . CYS A 1 110 ? 4.471 57.659 -16.851 1.00 35.41 110 CYS A O 1
ATOM 879 N N . LEU A 1 111 ? 3.037 55.980 -16.384 1.00 35.66 111 LEU A N 1
ATOM 880 C CA . LEU A 1 111 ? 1.774 56.699 -16.561 1.00 35.66 111 LEU A CA 1
ATOM 881 C C . LEU A 1 111 ? 1.580 57.770 -15.471 1.00 35.66 111 LEU A C 1
ATOM 883 O O . LEU A 1 111 ? 0.876 57.558 -14.486 1.00 35.66 111 LEU A O 1
ATOM 887 N N . CYS A 1 112 ? 2.147 58.953 -15.682 1.00 32.62 112 CYS A N 1
ATOM 888 C CA . CYS A 1 112 ? 1.566 60.194 -15.177 1.00 32.62 112 CYS A CA 1
ATOM 889 C C . CYS A 1 112 ? 0.664 60.736 -16.290 1.00 32.62 112 CYS A C 1
ATOM 891 O O . CYS A 1 112 ? 1.139 61.034 -17.379 1.00 32.62 112 CYS A O 1
ATOM 893 N N . GLY A 1 113 ? -0.641 60.753 -16.028 1.00 41.56 113 GLY A N 1
ATOM 894 C CA . GLY A 1 113 ? -1.707 60.755 -17.024 1.00 41.56 113 GLY A CA 1
ATOM 895 C C . GLY A 1 113 ? -1.785 61.884 -18.062 1.00 41.56 113 GLY A C 1
ATOM 896 O O . GLY A 1 113 ? -1.126 62.916 -17.994 1.00 41.56 113 GLY A O 1
ATOM 897 N N . THR A 1 114 ? -2.778 61.665 -18.932 1.00 45.84 114 THR A N 1
ATOM 898 C CA . THR A 1 114 ? -3.466 62.574 -19.870 1.00 45.84 114 THR A CA 1
ATOM 899 C C . THR A 1 114 ? -3.028 62.542 -21.340 1.00 45.84 114 THR A C 1
ATOM 901 O O . THR A 1 114 ? -2.434 63.471 -21.868 1.00 45.84 114 THR A O 1
ATOM 904 N N . SER A 1 115 ? -3.475 61.503 -22.052 1.00 40.94 115 SER A N 1
ATOM 905 C CA . SER A 1 115 ? -3.865 61.623 -23.464 1.00 40.94 115 SER A CA 1
ATOM 906 C C . SER A 1 115 ? -5.069 60.702 -23.750 1.00 40.94 115 SER A C 1
ATOM 908 O O . SER A 1 115 ? -5.093 59.587 -23.224 1.00 40.94 115 SER A O 1
ATOM 910 N N . PRO A 1 116 ? -6.098 61.128 -24.518 1.00 41.78 116 PRO A N 1
ATOM 911 C CA . PRO A 1 116 ? -7.391 60.439 -24.613 1.00 41.78 116 PRO A CA 1
ATOM 912 C C . PRO A 1 116 ? -7.425 59.286 -25.626 1.00 41.78 116 PRO A C 1
ATOM 914 O O . PRO A 1 116 ? -8.465 58.655 -25.798 1.00 41.78 116 PRO A O 1
ATOM 917 N N . THR A 1 117 ? -6.327 58.994 -26.316 1.00 43.88 117 THR A N 1
ATOM 918 C CA . THR A 1 117 ? -6.268 57.915 -27.307 1.00 43.88 117 THR A CA 1
ATOM 919 C C . THR A 1 117 ? -5.273 56.871 -26.837 1.00 43.88 117 THR A C 1
ATOM 921 O O . THR A 1 117 ? -4.135 56.829 -27.290 1.00 43.88 117 THR A O 1
ATOM 924 N N . GLY A 1 118 ? -5.697 56.048 -25.878 1.00 45.12 118 GLY A N 1
ATOM 925 C CA . GLY A 1 118 ? -4.915 54.922 -25.377 1.00 45.12 118 GLY A CA 1
ATOM 926 C C . GLY A 1 118 ? -4.661 53.887 -26.469 1.00 45.12 118 GLY A C 1
ATOM 927 O O . GLY A 1 118 ? -5.473 52.984 -26.649 1.00 45.12 118 GLY A O 1
ATOM 928 N N . ARG A 1 119 ? -3.551 54.050 -27.193 1.00 43.81 119 ARG A N 1
ATOM 929 C CA . ARG A 1 119 ? -2.853 53.061 -28.027 1.00 43.81 119 ARG A CA 1
ATOM 930 C C . ARG A 1 119 ? -1.491 53.655 -28.388 1.00 43.81 119 ARG A C 1
ATOM 932 O O . ARG A 1 119 ? -1.290 54.134 -29.499 1.00 43.81 119 ARG A O 1
ATOM 939 N N . ASP A 1 120 ? -0.562 53.624 -27.444 1.00 43.44 120 ASP A N 1
ATOM 940 C CA . ASP A 1 120 ? 0.836 53.863 -27.784 1.00 43.44 120 ASP A CA 1
ATOM 941 C C . ASP A 1 120 ? 1.366 52.576 -28.423 1.00 43.44 120 ASP A C 1
ATOM 943 O O . ASP A 1 120 ? 1.525 51.544 -27.769 1.00 43.44 120 ASP A O 1
ATOM 947 N N . GLN A 1 121 ? 1.538 52.607 -29.745 1.00 46.56 121 GLN A N 1
ATOM 948 C CA . GLN A 1 121 ? 2.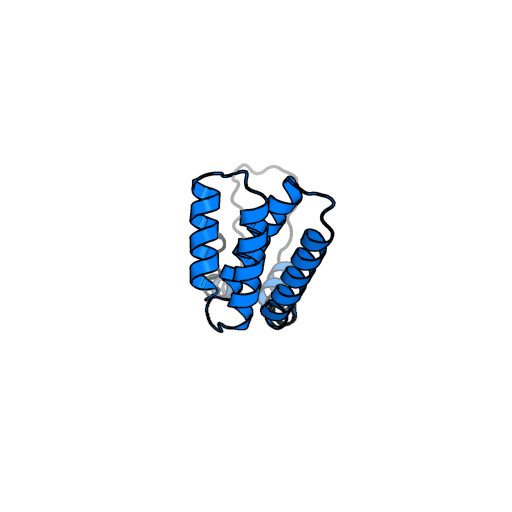216 51.541 -30.470 1.00 46.56 121 GLN A CA 1
ATOM 949 C C . GLN A 1 121 ? 3.683 51.531 -30.045 1.00 46.56 121 GLN A C 1
ATOM 951 O O . GLN A 1 121 ? 4.396 52.522 -30.175 1.00 46.56 121 GLN A O 1
ATOM 956 N N . ILE A 1 122 ? 4.128 50.388 -29.532 1.00 53.69 122 ILE A N 1
ATOM 957 C CA . ILE A 1 122 ? 5.542 50.123 -29.297 1.00 53.69 122 ILE A CA 1
ATOM 958 C C . ILE A 1 122 ? 6.185 49.941 -30.677 1.00 53.69 122 ILE A C 1
ATOM 960 O O . ILE A 1 122 ? 5.995 48.903 -31.311 1.00 53.69 122 ILE A O 1
ATOM 964 N N . GLU A 1 123 ? 6.939 50.927 -31.161 1.00 48.12 123 GLU A N 1
ATOM 965 C CA . GLU A 1 123 ? 7.800 50.733 -32.331 1.00 48.12 123 GLU A CA 1
ATOM 966 C C . GLU A 1 123 ? 9.026 49.911 -31.916 1.00 48.12 123 GLU A C 1
ATOM 968 O O . GLU A 1 123 ? 10.044 50.427 -31.453 1.00 48.12 123 GLU A O 1
ATOM 973 N N . LEU A 1 124 ? 8.919 48.587 -32.049 1.00 53.28 124 LEU A N 1
ATOM 974 C CA . LEU A 1 124 ? 10.091 47.718 -32.048 1.00 53.28 124 LEU A CA 1
ATOM 975 C C . LEU A 1 124 ? 10.793 47.848 -33.410 1.00 53.28 124 LEU A C 1
ATOM 977 O O . LEU A 1 124 ? 10.116 47.801 -34.438 1.00 53.28 124 LEU A O 1
ATOM 981 N N . PRO A 1 125 ? 12.135 47.939 -33.457 1.00 60.62 125 PRO A N 1
ATOM 982 C CA . PRO A 1 125 ? 12.881 47.785 -34.703 1.00 60.62 125 PRO A CA 1
ATOM 983 C C . PRO A 1 125 ? 12.451 46.501 -35.428 1.00 60.62 125 PRO A C 1
ATOM 985 O O . PRO A 1 125 ? 12.307 45.459 -34.781 1.00 60.62 125 PRO A O 1
ATOM 988 N N . GLU A 1 126 ? 12.275 46.552 -36.754 1.00 58.06 126 GLU A N 1
ATOM 989 C CA . GLU A 1 126 ? 11.740 45.435 -37.562 1.00 58.06 126 GLU A CA 1
ATOM 990 C C . GLU A 1 126 ? 12.462 44.103 -37.310 1.00 58.06 126 GLU A C 1
ATOM 992 O O . GLU A 1 126 ? 11.851 43.034 -37.334 1.00 58.06 126 GLU A O 1
ATOM 997 N N . THR A 1 127 ? 13.755 44.161 -36.990 1.00 58.12 127 THR A N 1
ATOM 998 C CA . THR A 1 127 ? 14.565 42.995 -36.632 1.00 58.12 127 THR A CA 1
ATOM 999 C C . THR A 1 127 ? 14.047 42.293 -35.376 1.00 58.12 127 THR A C 1
ATOM 1001 O O . THR A 1 127 ? 13.843 41.082 -35.407 1.00 58.12 127 THR A O 1
ATOM 1004 N N . LEU A 1 128 ? 13.738 43.024 -34.304 1.00 58.94 128 LEU A N 1
ATOM 1005 C CA . LEU A 1 128 ? 13.209 42.454 -33.058 1.00 58.94 128 LEU A CA 1
ATOM 1006 C C . LEU A 1 128 ? 11.759 41.984 -33.211 1.00 58.94 128 LEU A C 1
ATOM 1008 O O . LEU A 1 128 ? 11.395 40.938 -32.673 1.00 58.94 128 LEU A O 1
ATOM 1012 N N . LEU A 1 129 ? 10.956 42.702 -34.001 1.00 59.62 129 LEU A N 1
ATOM 1013 C CA . LEU A 1 129 ? 9.590 42.291 -34.326 1.00 59.62 129 LEU A CA 1
ATOM 1014 C C . LEU A 1 129 ? 9.581 40.971 -35.115 1.00 59.62 129 LEU A C 1
ATOM 1016 O O . LEU A 1 129 ? 8.814 40.059 -34.806 1.00 59.62 129 LEU A O 1
ATOM 1020 N N . SER A 1 130 ? 10.486 40.832 -36.089 1.00 59.81 130 SER A N 1
ATOM 1021 C CA . SER A 1 130 ? 10.642 39.598 -36.862 1.00 59.81 130 SER A CA 1
ATOM 1022 C C . SER A 1 130 ? 11.102 38.426 -35.989 1.00 59.81 130 SER A C 1
ATOM 1024 O O . SER A 1 130 ? 10.607 37.314 -36.156 1.00 59.81 130 SER A O 1
ATOM 1026 N N . MET A 1 131 ? 11.985 38.657 -35.014 1.00 56.09 131 MET A N 1
ATOM 1027 C CA . MET A 1 131 ? 12.455 37.620 -34.091 1.00 56.09 131 MET A CA 1
ATOM 1028 C C . MET A 1 131 ? 11.342 37.144 -33.148 1.00 56.09 131 MET A C 1
ATOM 1030 O O . MET A 1 131 ? 11.172 35.937 -32.975 1.00 56.09 131 MET A O 1
ATOM 1034 N N . ALA A 1 132 ? 10.534 38.063 -32.612 1.00 55.38 132 ALA A N 1
ATOM 1035 C CA . ALA A 1 132 ? 9.386 37.731 -31.767 1.00 55.38 132 ALA A CA 1
ATOM 1036 C C . ALA A 1 132 ? 8.292 36.958 -32.531 1.00 55.38 132 ALA A C 1
ATOM 1038 O O . ALA A 1 132 ? 7.706 36.025 -31.990 1.00 55.38 132 ALA A O 1
ATOM 1039 N N . LEU A 1 133 ? 8.043 37.290 -33.804 1.00 56.94 133 LEU A N 1
ATOM 1040 C CA . LEU A 1 133 ? 7.065 36.582 -34.645 1.00 56.94 133 LEU A CA 1
ATOM 1041 C C . LEU A 1 133 ? 7.513 35.162 -35.038 1.00 56.94 133 LEU A C 1
ATOM 1043 O O . LEU A 1 133 ? 6.670 34.277 -35.211 1.00 56.94 133 LEU A O 1
ATOM 1047 N N . HIS A 1 134 ? 8.822 34.927 -35.176 1.00 54.34 134 HIS A N 1
ATOM 1048 C CA . HIS A 1 134 ? 9.373 33.590 -35.430 1.00 54.34 134 HIS A CA 1
ATOM 1049 C C . HIS A 1 134 ? 9.431 32.723 -34.163 1.00 54.34 134 HIS A C 1
ATOM 1051 O O . HIS A 1 134 ? 9.305 31.498 -34.258 1.00 54.34 134 HIS A O 1
ATOM 1057 N N . ALA A 1 135 ? 9.558 33.336 -32.983 1.00 55.66 135 ALA A N 1
ATOM 1058 C CA . ALA A 1 135 ? 9.429 32.673 -31.690 1.00 55.66 135 ALA A CA 1
ATOM 1059 C C . ALA A 1 135 ? 7.948 32.356 -31.405 1.00 55.66 135 ALA A C 1
ATOM 1061 O O . ALA A 1 135 ? 7.262 33.055 -30.668 1.00 55.66 135 ALA A O 1
ATOM 1062 N N . LYS A 1 136 ? 7.417 31.295 -32.024 1.00 48.84 136 LYS A N 1
ATOM 1063 C CA . LYS A 1 136 ? 6.059 30.775 -31.780 1.00 48.84 136 LYS A CA 1
ATOM 1064 C C . LYS A 1 136 ? 5.910 30.136 -30.386 1.00 48.84 136 LYS A C 1
ATOM 1066 O O . LYS A 1 136 ? 5.445 29.000 -30.285 1.00 48.84 136 LYS A O 1
ATOM 1071 N N . ASP A 1 137 ? 6.217 30.861 -29.316 1.00 44.09 137 ASP A N 1
ATOM 1072 C CA . ASP A 1 137 ? 5.742 30.508 -27.982 1.00 44.09 137 ASP A CA 1
ATOM 1073 C C . ASP A 1 137 ? 4.321 31.036 -27.805 1.00 44.09 137 ASP A C 1
ATOM 1075 O O . ASP A 1 137 ? 4.044 32.227 -27.676 1.00 44.09 137 ASP A O 1
ATOM 1079 N N . LYS A 1 138 ? 3.371 30.102 -27.860 1.00 46.34 138 LYS A N 1
ATOM 1080 C CA . LYS A 1 138 ? 1.933 30.337 -27.712 1.00 46.34 138 LYS A CA 1
ATOM 1081 C C . LYS A 1 138 ? 1.557 30.658 -26.260 1.00 46.34 138 LYS A C 1
ATOM 1083 O O . LYS A 1 138 ? 0.767 29.937 -25.651 1.00 46.34 138 LYS A O 1
ATOM 1088 N N . LYS A 1 139 ? 2.063 31.759 -25.713 1.00 44.56 139 LYS A N 1
ATOM 1089 C CA . LYS A 1 139 ? 1.471 32.417 -24.542 1.00 44.56 139 LYS A CA 1
ATOM 1090 C C . LYS A 1 139 ? 1.253 33.894 -24.863 1.00 44.56 139 LYS A C 1
ATOM 1092 O O . LYS A 1 139 ? 2.097 34.737 -24.613 1.00 44.56 139 LYS A O 1
ATOM 1097 N N . SER A 1 140 ? 0.087 34.142 -25.465 1.00 44.19 140 SER A N 1
ATOM 1098 C CA . SER A 1 140 ? -0.631 35.423 -25.503 1.00 44.19 140 SER A CA 1
ATOM 1099 C C . SER A 1 140 ? 0.191 36.670 -25.849 1.00 44.19 140 SER A C 1
ATOM 1101 O O . SER A 1 140 ? 0.603 37.414 -24.964 1.00 44.19 140 SER A O 1
ATOM 1103 N N . ILE A 1 141 ? 0.277 36.982 -27.142 1.00 39.53 141 ILE A N 1
ATOM 1104 C CA . ILE A 1 141 ? 0.274 38.380 -27.581 1.00 39.53 141 ILE A CA 1
ATOM 1105 C C . ILE A 1 141 ? -1.135 38.637 -28.114 1.00 39.53 141 ILE A C 1
ATOM 1107 O O . ILE A 1 141 ? -1.469 38.255 -29.234 1.00 39.53 141 ILE A O 1
ATOM 1111 N N . SER A 1 142 ? -2.004 39.174 -27.262 1.00 34.03 142 SER A N 1
ATOM 1112 C CA . SER A 1 142 ? -3.288 39.735 -27.684 1.00 34.03 142 SER A CA 1
ATOM 1113 C C . SER A 1 142 ? -3.044 41.159 -28.178 1.00 34.03 142 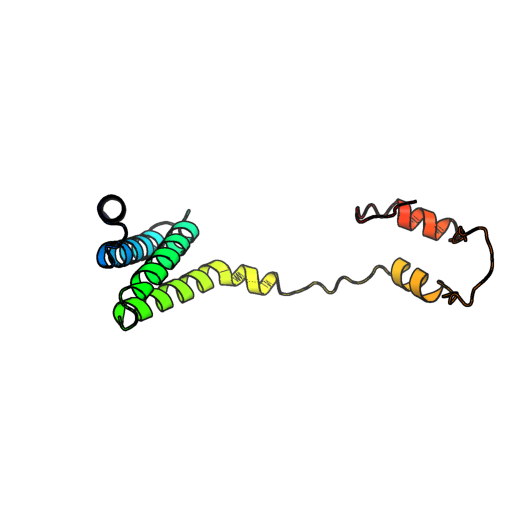SER A C 1
ATOM 1115 O O . SER A 1 142 ? -2.565 41.989 -27.407 1.00 34.03 142 SER A O 1
ATOM 1117 N N . VAL A 1 143 ? -3.330 41.378 -29.465 1.00 35.47 143 VAL A N 1
ATOM 1118 C CA . VAL A 1 143 ? -3.302 42.675 -30.168 1.00 35.47 143 VAL A CA 1
ATOM 1119 C C . VAL A 1 143 ? -4.400 43.601 -29.653 1.00 35.47 143 VAL A C 1
ATOM 1121 O O . VAL A 1 143 ? -5.513 43.086 -29.398 1.00 35.47 143 VAL A O 1
#

Radius of gyration: 28.7 Å; chains: 1; bounding box: 40×79×54 Å

Sequence (143 aa):
QLGKAIERCDLAIEANPNNAKAYFRRATAAFERADNVAKGADALLAEAQKDIRKFLQFEEDSTAGKMLQEKLNRKRQQLLGPILRESAKDEAEVEPEWFEQVKRKAVFVCLCGTSPTGRDQIELPETLLSMALHAKDKKSISV

Organism: NCBI:txid327968